Protein AF-A0A1X7U3V5-F1 (afdb_monomer_lite)

Organism: Amphimedon queenslandica (NCBI:txid400682)

pLDDT: mean 78.84, std 14.28, range [37.31, 95.88]

Structure (mmCIF, N/CA/C/O backbone):
data_AF-A0A1X7U3V5-F1
#
_entry.id   AF-A0A1X7U3V5-F1
#
loop_
_atom_site.group_PDB
_atom_site.id
_atom_site.type_symbol
_atom_site.label_atom_id
_atom_site.label_alt_id
_atom_site.label_comp_id
_atom_site.label_asym_id
_atom_site.label_entity_id
_atom_site.label_seq_id
_atom_site.pdbx_PDB_ins_code
_atom_site.Cartn_x
_atom_site.Cartn_y
_atom_site.Cartn_z
_atom_site.occupancy
_atom_site.B_iso_or_equiv
_atom_site.auth_seq_id
_atom_site.auth_comp_id
_atom_site.auth_asym_id
_atom_site.auth_atom_id
_atom_site.pdbx_PDB_model_num
ATOM 1 N N . MET A 1 1 ? 17.621 -5.628 -36.212 1.00 37.31 1 MET A N 1
ATOM 2 C CA . MET A 1 1 ? 18.823 -6.473 -36.032 1.00 37.31 1 MET A CA 1
ATOM 3 C C . MET A 1 1 ? 18.424 -7.940 -36.176 1.00 37.31 1 MET A C 1
ATOM 5 O O . MET A 1 1 ? 17.507 -8.374 -35.491 1.00 37.31 1 MET A O 1
ATOM 9 N N . ASN A 1 2 ? 18.996 -8.679 -37.130 1.00 41.44 2 ASN A N 1
ATOM 10 C CA . ASN A 1 2 ? 18.666 -10.092 -37.342 1.00 41.44 2 ASN A CA 1
ATOM 11 C C . ASN A 1 2 ? 19.459 -10.915 -36.311 1.00 41.44 2 ASN A C 1
ATOM 13 O O . ASN A 1 2 ? 20.654 -11.130 -36.496 1.00 41.44 2 ASN A O 1
ATOM 17 N N . LEU A 1 3 ? 18.829 -11.316 -35.197 1.00 49.47 3 LEU A N 1
ATOM 18 C CA . LEU A 1 3 ? 19.488 -12.021 -34.078 1.00 49.47 3 LEU A CA 1
ATOM 19 C C . LEU A 1 3 ? 20.057 -13.411 -34.450 1.00 49.47 3 LEU A C 1
ATOM 21 O O . LEU A 1 3 ? 20.602 -14.100 -33.600 1.00 49.47 3 LEU A O 1
ATOM 25 N N . ARG A 1 4 ? 19.951 -13.828 -35.716 1.00 53.28 4 ARG A N 1
ATOM 26 C CA . ARG A 1 4 ? 20.497 -15.081 -36.256 1.00 53.28 4 ARG A CA 1
ATOM 27 C C . ARG A 1 4 ? 21.399 -14.820 -37.472 1.00 53.28 4 ARG A C 1
ATOM 29 O O . ARG A 1 4 ? 21.200 -15.404 -38.529 1.00 53.28 4 ARG A O 1
ATOM 36 N N . SER A 1 5 ? 22.336 -13.877 -37.352 1.00 60.81 5 SER A N 1
ATOM 37 C CA . SER A 1 5 ? 23.438 -13.731 -38.324 1.00 60.81 5 SER A CA 1
ATOM 38 C C . SER A 1 5 ? 24.369 -14.953 -38.285 1.00 60.81 5 SER A C 1
ATOM 40 O O . SER A 1 5 ? 24.377 -15.668 -37.285 1.00 60.81 5 SER A O 1
ATOM 42 N N . GLU A 1 6 ? 25.204 -15.159 -39.311 1.00 60.47 6 GLU A N 1
ATOM 43 C CA . GLU A 1 6 ? 26.230 -16.226 -39.353 1.00 60.47 6 GLU A CA 1
ATOM 44 C C . GLU A 1 6 ? 27.117 -16.269 -38.097 1.00 60.47 6 GLU A C 1
ATOM 46 O O . GLU A 1 6 ? 27.577 -17.330 -37.675 1.00 60.47 6 GLU A O 1
ATOM 51 N N . LYS A 1 7 ? 27.320 -15.115 -37.446 1.00 70.75 7 LYS A N 1
ATOM 52 C CA . LYS A 1 7 ? 28.062 -15.016 -36.183 1.00 70.75 7 LYS A CA 1
ATOM 53 C C . LYS A 1 7 ? 27.379 -15.776 -35.042 1.00 70.75 7 LYS A C 1
ATOM 55 O O . LYS A 1 7 ? 28.071 -16.322 -34.192 1.00 70.75 7 LYS A O 1
ATOM 60 N N . TRP A 1 8 ? 26.047 -15.834 -35.022 1.00 72.75 8 TRP A N 1
ATOM 61 C CA . TRP A 1 8 ? 25.283 -16.550 -33.997 1.00 72.75 8 TRP A CA 1
ATOM 62 C C . TRP A 1 8 ? 25.344 -18.066 -34.186 1.00 72.75 8 TRP A C 1
ATOM 64 O O . TRP A 1 8 ? 25.432 -18.785 -33.197 1.00 72.75 8 TRP A O 1
ATOM 74 N N . SER A 1 9 ? 25.379 -18.550 -35.433 1.00 76.12 9 SER A N 1
ATOM 75 C CA . SER A 1 9 ? 25.564 -19.980 -35.722 1.00 76.12 9 SER A CA 1
ATOM 76 C C . SER A 1 9 ? 26.874 -20.497 -35.127 1.00 76.12 9 SER A C 1
ATOM 78 O O . SER A 1 9 ? 26.868 -21.488 -34.408 1.00 76.12 9 SER A O 1
ATOM 80 N N . LYS A 1 10 ? 27.968 -19.739 -35.286 1.00 81.56 10 LYS A N 1
ATOM 81 C CA . LYS A 1 10 ? 29.277 -20.078 -34.697 1.00 81.56 10 LYS A CA 1
ATOM 82 C C . LYS A 1 10 ? 29.272 -20.085 -33.165 1.00 81.56 10 LYS A C 1
ATOM 84 O O . LYS A 1 10 ? 29.993 -20.858 -32.544 1.00 81.56 10 LYS A O 1
ATOM 89 N N . VAL A 1 11 ? 28.501 -19.196 -32.537 1.00 82.44 11 VAL A N 1
ATOM 90 C CA . VAL A 1 11 ? 28.357 -19.158 -31.069 1.00 82.44 11 VAL A CA 1
ATOM 91 C C . VAL A 1 11 ? 27.522 -20.340 -30.583 1.00 82.44 11 VAL A C 1
ATOM 93 O O . VAL A 1 11 ? 27.872 -20.961 -29.583 1.00 82.44 11 VAL A O 1
ATOM 96 N N . TRP A 1 12 ? 26.458 -20.680 -31.311 1.00 81.31 12 TRP A N 1
ATOM 97 C CA . TRP A 1 12 ? 25.619 -21.832 -31.009 1.00 81.31 12 TRP A CA 1
ATOM 98 C C . TRP A 1 12 ? 26.390 -23.148 -31.134 1.00 81.31 12 TRP A C 1
ATOM 100 O O . TRP A 1 12 ? 26.342 -23.957 -30.217 1.00 81.31 12 TRP A O 1
ATOM 110 N N . GLU A 1 13 ? 27.178 -23.328 -32.194 1.00 84.12 13 GLU A N 1
ATOM 111 C CA . GLU A 1 13 ? 28.053 -24.498 -32.368 1.00 84.12 13 GLU A CA 1
ATOM 112 C C . GLU A 1 13 ? 29.038 -24.659 -31.203 1.00 84.12 13 GLU A C 1
ATOM 114 O O . GLU A 1 13 ? 29.192 -25.754 -30.666 1.00 84.12 13 GLU A O 1
ATOM 119 N N . LYS A 1 14 ? 29.651 -23.560 -30.740 1.00 86.00 14 LYS A N 1
ATOM 120 C CA . LYS A 1 14 ? 30.525 -23.583 -29.555 1.00 86.00 14 LYS A CA 1
ATOM 121 C C . LYS A 1 14 ? 29.779 -23.972 -28.280 1.00 86.00 14 LYS A C 1
ATOM 123 O O . LYS A 1 14 ? 30.335 -24.689 -27.455 1.00 86.00 14 LYS A O 1
ATOM 128 N N . ALA A 1 15 ? 28.550 -23.489 -28.105 1.00 84.56 15 ALA A N 1
ATOM 129 C CA . ALA A 1 15 ? 27.732 -23.808 -26.941 1.00 84.56 15 ALA A CA 1
ATOM 130 C C . ALA A 1 15 ? 27.291 -25.280 -26.938 1.00 84.56 15 ALA A C 1
ATOM 132 O O . ALA A 1 15 ? 27.358 -25.923 -25.895 1.00 84.56 15 ALA A O 1
ATOM 133 N N . VAL A 1 16 ? 26.916 -25.826 -28.101 1.00 86.19 16 VAL A N 1
ATOM 134 C CA . VAL A 1 16 ? 26.579 -27.250 -28.270 1.00 86.19 16 VAL A CA 1
ATOM 135 C C . VAL A 1 16 ? 27.792 -28.126 -27.958 1.00 86.19 16 VAL A C 1
ATOM 137 O O . VAL A 1 16 ? 27.693 -29.012 -27.119 1.00 86.19 16 VAL A O 1
ATOM 140 N N . ALA A 1 17 ? 28.960 -27.805 -28.522 1.00 86.38 17 ALA A N 1
ATOM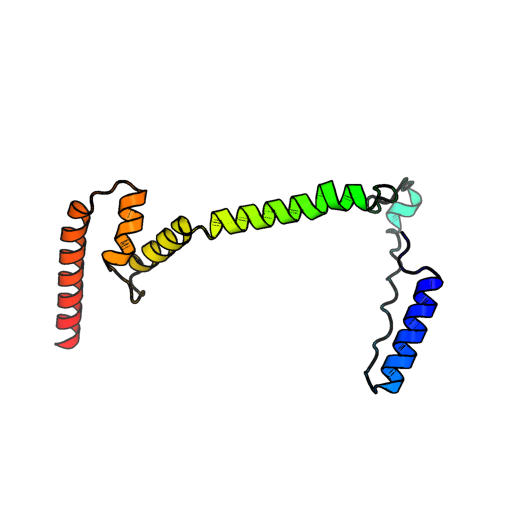 141 C CA . ALA A 1 17 ? 30.192 -28.552 -28.265 1.00 86.38 17 ALA A CA 1
ATOM 142 C C . ALA A 1 17 ? 30.634 -28.518 -26.788 1.00 86.38 17 ALA A C 1
ATOM 144 O O . ALA A 1 17 ? 31.340 -29.412 -26.327 1.00 86.38 17 ALA A O 1
ATOM 145 N N . LEU A 1 18 ? 30.266 -27.475 -26.036 1.00 86.25 18 LEU A N 1
ATOM 146 C CA . LEU A 1 18 ? 30.541 -27.382 -24.600 1.00 86.25 18 LEU A CA 1
ATOM 147 C C . LEU A 1 18 ? 29.517 -28.184 -23.790 1.00 86.25 18 LEU A C 1
ATOM 149 O O . LEU A 1 18 ? 29.896 -28.904 -22.875 1.00 86.25 18 LEU A O 1
ATOM 153 N N . ALA A 1 19 ? 28.240 -28.112 -24.159 1.00 84.56 19 ALA A N 1
ATOM 154 C CA . ALA A 1 19 ? 27.182 -28.879 -23.516 1.00 84.56 19 ALA A CA 1
ATOM 155 C C . ALA A 1 19 ? 27.372 -30.396 -23.686 1.00 84.56 19 ALA A C 1
ATOM 157 O O . ALA A 1 19 ? 27.209 -31.126 -22.714 1.00 84.56 19 ALA A O 1
ATOM 158 N N . GLU A 1 20 ? 27.813 -30.853 -24.864 1.00 84.75 20 GLU A N 1
ATOM 159 C CA . GLU A 1 20 ? 28.186 -32.255 -25.112 1.00 84.75 20 GLU A CA 1
ATOM 160 C C . GLU A 1 20 ? 29.346 -32.709 -24.214 1.0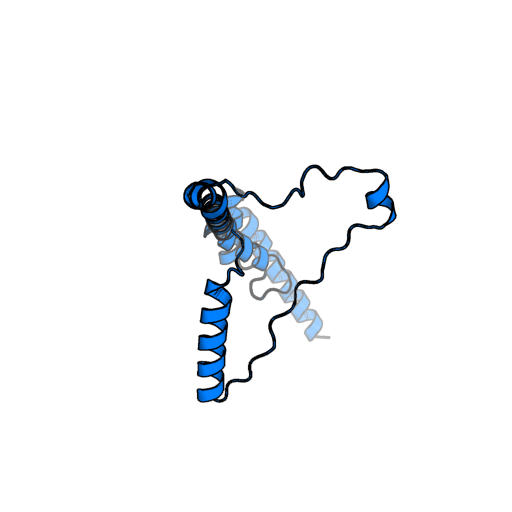0 84.75 20 GLU A C 1
ATOM 162 O O . GLU A 1 20 ? 29.314 -33.806 -23.667 1.00 84.75 20 GLU A O 1
ATOM 167 N N . LYS A 1 21 ? 30.350 -31.850 -23.987 1.00 86.31 21 LYS A N 1
ATOM 168 C CA . LYS A 1 21 ? 31.460 -32.148 -23.060 1.00 86.31 21 LYS A CA 1
ATOM 169 C C . LYS A 1 21 ? 31.027 -32.228 -21.598 1.00 86.31 21 LYS A C 1
ATOM 171 O O . LYS A 1 21 ? 31.731 -32.834 -20.797 1.00 86.31 21 LYS A O 1
ATOM 176 N N . CYS A 1 22 ? 29.923 -31.579 -21.247 1.00 83.00 22 CYS A N 1
ATOM 177 C CA . CYS A 1 22 ? 29.394 -31.520 -19.888 1.00 83.00 22 CYS A CA 1
ATOM 178 C C . CYS A 1 22 ? 28.182 -32.441 -19.676 1.00 83.00 22 CYS A C 1
ATOM 180 O O . CYS A 1 22 ? 27.542 -32.336 -18.635 1.00 83.00 22 CYS A O 1
ATOM 182 N N . ASP A 1 23 ? 27.868 -33.304 -20.649 1.00 83.19 23 ASP A N 1
ATOM 183 C CA . ASP A 1 23 ? 26.739 -34.244 -20.630 1.00 83.19 23 ASP A CA 1
ATOM 184 C C . ASP A 1 23 ? 25.374 -33.568 -20.365 1.00 83.19 23 ASP A C 1
ATOM 186 O O . ASP A 1 23 ? 24.471 -34.108 -19.724 1.00 83.19 23 ASP A O 1
ATOM 190 N N . VAL A 1 24 ? 25.220 -32.328 -20.849 1.00 79.94 24 VAL A N 1
ATOM 191 C CA . VAL A 1 24 ? 23.987 -31.544 -20.713 1.00 79.94 24 VAL A CA 1
ATOM 192 C C . VAL A 1 24 ? 23.112 -31.759 -21.953 1.00 79.94 24 VAL A C 1
ATOM 194 O O . VAL A 1 24 ? 23.552 -31.457 -23.065 1.00 79.94 24 VAL A O 1
ATOM 197 N N . PRO A 1 25 ? 21.851 -32.207 -21.808 1.00 74.50 25 PRO A N 1
ATOM 198 C CA . PRO A 1 25 ? 20.970 -32.435 -22.947 1.00 74.50 25 PRO A CA 1
ATOM 199 C C . PRO A 1 25 ? 20.589 -31.112 -23.629 1.00 74.50 25 PRO A C 1
ATOM 201 O O . PRO A 1 25 ? 19.952 -30.242 -23.032 1.00 74.50 25 PRO A O 1
ATOM 204 N N . VAL A 1 26 ? 20.943 -30.967 -24.910 1.00 75.31 26 VAL A N 1
ATOM 205 C CA . VAL A 1 26 ? 20.618 -29.780 -25.717 1.00 75.31 26 VAL A CA 1
ATOM 206 C C . VAL A 1 26 ? 19.427 -30.061 -26.631 1.00 75.31 26 VAL A C 1
ATOM 208 O O . VAL A 1 26 ? 19.482 -30.915 -27.512 1.00 75.31 26 VAL A O 1
ATOM 211 N N . ALA A 1 27 ? 18.341 -29.303 -26.463 1.00 74.06 27 ALA A N 1
ATOM 212 C CA . ALA A 1 27 ? 17.205 -29.349 -27.381 1.00 74.06 27 ALA A CA 1
ATOM 213 C C . ALA A 1 27 ? 17.516 -28.607 -28.701 1.00 74.06 27 ALA A C 1
ATOM 215 O O . ALA A 1 27 ? 18.164 -27.553 -28.676 1.00 74.06 27 ALA A O 1
ATOM 216 N N . PRO A 1 28 ? 17.016 -29.085 -29.859 1.00 69.12 28 PRO A N 1
ATOM 217 C CA . PRO A 1 28 ? 17.240 -28.414 -31.132 1.00 69.12 28 PRO A CA 1
ATOM 218 C C . PRO A 1 28 ? 16.595 -27.025 -31.145 1.00 69.12 28 PRO A C 1
ATOM 220 O O . PRO A 1 28 ? 15.503 -26.804 -30.606 1.00 69.12 28 PRO A O 1
ATOM 223 N N . LEU A 1 29 ? 17.260 -26.073 -31.809 1.00 66.25 29 LEU A N 1
ATOM 224 C CA . LEU A 1 29 ? 16.726 -24.726 -31.991 1.00 66.25 29 LEU A CA 1
ATOM 225 C C . LEU A 1 29 ? 15.347 -24.804 -32.653 1.00 66.25 29 LEU A C 1
ATOM 227 O O . LEU A 1 29 ? 15.214 -25.313 -33.766 1.00 66.25 29 LEU A O 1
ATOM 231 N N . ARG A 1 30 ? 14.320 -24.229 -32.011 1.00 63.53 30 ARG A N 1
ATOM 232 C CA . ARG A 1 30 ? 13.004 -24.068 -32.642 1.00 63.53 30 ARG A CA 1
ATOM 233 C C . ARG A 1 30 ? 13.171 -23.270 -33.938 1.00 63.53 30 ARG A C 1
ATOM 235 O O . ARG A 1 30 ? 13.461 -22.061 -33.929 1.00 63.53 30 ARG A O 1
ATOM 242 N N . ILE A 1 31 ? 12.990 -23.965 -35.060 1.00 63.75 31 ILE A N 1
ATOM 243 C CA . ILE A 1 31 ? 12.893 -23.363 -36.385 1.00 63.75 31 ILE A CA 1
ATOM 244 C C . ILE A 1 31 ? 11.652 -22.477 -36.356 1.00 63.75 31 ILE A C 1
ATOM 246 O O . ILE A 1 31 ? 10.569 -22.889 -35.935 1.00 63.75 31 ILE A O 1
ATOM 250 N N . ARG A 1 32 ? 11.828 -21.208 -36.728 1.00 55.34 32 ARG A N 1
ATOM 251 C CA . ARG A 1 32 ? 10.722 -20.256 -36.754 1.00 55.34 32 ARG A CA 1
ATOM 252 C C . ARG A 1 32 ? 9.713 -20.787 -37.769 1.00 55.34 32 ARG A C 1
ATOM 254 O O . ARG A 1 32 ? 10.096 -21.064 -38.901 1.00 55.34 32 ARG A O 1
ATOM 261 N N . ARG A 1 33 ? 8.443 -20.934 -37.382 1.00 55.78 33 ARG A N 1
ATOM 262 C CA . ARG A 1 33 ? 7.383 -21.218 -38.357 1.00 55.78 33 ARG A CA 1
ATOM 263 C C . ARG A 1 33 ? 7.450 -20.130 -39.427 1.00 55.78 33 ARG A C 1
ATOM 265 O O . ARG A 1 33 ? 7.441 -18.945 -39.088 1.00 55.78 33 ARG A O 1
ATOM 272 N N . ASN A 1 34 ? 7.560 -20.523 -40.694 1.00 57.28 34 ASN A N 1
ATOM 273 C CA . ASN A 1 34 ? 7.419 -19.576 -41.791 1.00 57.28 34 ASN A CA 1
ATOM 274 C C . ASN A 1 34 ? 5.999 -19.016 -41.713 1.00 57.28 34 ASN A C 1
ATOM 276 O O . ASN A 1 34 ? 5.037 -19.734 -41.986 1.00 57.28 34 ASN A O 1
ATOM 280 N N . CYS A 1 35 ? 5.867 -17.758 -41.291 1.00 55.75 35 CYS A N 1
ATOM 281 C CA . CYS A 1 35 ? 4.604 -17.044 -41.392 1.00 55.75 35 CYS A CA 1
ATOM 282 C C . CYS A 1 35 ? 4.285 -16.916 -42.880 1.00 55.75 35 CYS A C 1
ATOM 284 O O . CYS A 1 35 ? 4.875 -16.093 -43.576 1.00 55.75 35 CYS A O 1
ATOM 286 N N . LYS A 1 36 ? 3.388 -17.767 -43.376 1.00 63.59 36 LYS A N 1
ATOM 287 C CA . LYS A 1 36 ? 2.785 -17.578 -44.692 1.00 63.59 36 LYS A CA 1
ATOM 288 C C . LYS A 1 36 ? 1.694 -16.526 -44.544 1.00 63.59 36 LYS A C 1
ATOM 290 O O . LYS A 1 36 ? 0.932 -16.574 -43.578 1.00 63.59 36 LYS A O 1
ATOM 295 N N . LEU A 1 37 ? 1.627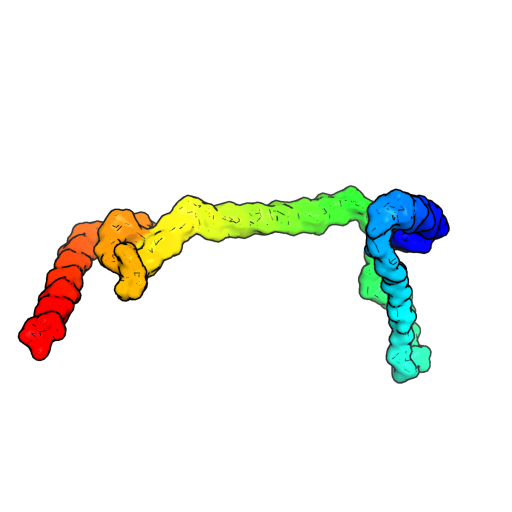 -15.585 -45.484 1.00 61.62 37 LEU A N 1
ATOM 296 C CA . LEU A 1 37 ? 0.462 -14.715 -45.568 1.00 61.62 37 LEU A CA 1
ATOM 297 C C . LEU A 1 37 ? -0.777 -15.579 -45.870 1.00 61.62 37 LEU A C 1
ATOM 299 O O . LEU A 1 37 ? -0.667 -16.555 -46.621 1.00 61.62 37 LEU A O 1
ATOM 303 N N . PRO A 1 38 ? -1.946 -15.257 -45.293 1.00 66.62 38 PRO A N 1
ATOM 304 C CA . PRO A 1 38 ? -3.204 -15.879 -45.686 1.00 66.62 38 PRO A CA 1
ATOM 305 C C . PRO A 1 38 ? -3.415 -15.740 -47.201 1.00 66.62 38 PRO A C 1
ATOM 307 O O . PRO A 1 38 ? -3.269 -14.644 -47.739 1.00 66.62 38 PRO A O 1
ATOM 310 N N . ARG A 1 39 ? -3.772 -16.838 -47.887 1.00 67.12 39 ARG A N 1
ATOM 311 C CA . ARG A 1 39 ? -3.845 -16.909 -49.365 1.00 67.12 39 ARG A CA 1
ATOM 312 C C . ARG A 1 39 ? -4.772 -15.860 -49.995 1.00 67.12 39 ARG A C 1
ATOM 314 O O . ARG A 1 39 ? -4.522 -15.403 -51.099 1.00 67.12 39 ARG A O 1
ATOM 321 N N . HIS A 1 40 ? -5.809 -15.442 -49.276 1.00 66.38 40 HIS A N 1
ATOM 322 C CA . HIS A 1 40 ? -6.758 -14.431 -49.745 1.00 66.38 40 HIS A CA 1
ATOM 323 C C . HIS A 1 40 ? -6.194 -12.991 -49.695 1.00 66.38 40 HIS A C 1
ATOM 325 O O . HIS A 1 40 ? -6.721 -12.087 -50.334 1.00 66.38 40 HIS A O 1
ATOM 331 N N . LEU A 1 41 ? -5.124 -12.741 -48.933 1.00 61.84 41 LEU A N 1
ATOM 332 C CA . LEU A 1 41 ? -4.510 -11.409 -48.819 1.00 61.84 41 LEU A CA 1
ATOM 333 C C . LEU A 1 41 ? -3.329 -11.213 -49.776 1.00 61.84 41 LEU A C 1
ATOM 335 O O . LEU A 1 41 ? -2.957 -10.070 -50.041 1.00 61.84 41 LEU A O 1
ATOM 339 N N . SER A 1 42 ? -2.761 -12.302 -50.308 1.00 61.47 42 SER A N 1
ATOM 340 C CA . SER A 1 42 ? -1.626 -12.264 -51.241 1.00 61.47 42 SER A CA 1
ATOM 341 C C . SER A 1 42 ? -1.966 -11.715 -52.626 1.00 61.47 42 SER A C 1
ATOM 343 O O . SER A 1 42 ? -1.066 -11.222 -53.295 1.00 61.47 42 SER A O 1
ATOM 345 N N . GLU A 1 43 ? -3.227 -11.780 -53.054 1.00 63.22 43 GLU A N 1
ATOM 346 C CA . GLU A 1 43 ? -3.631 -11.356 -54.405 1.00 63.22 43 GLU A CA 1
ATOM 347 C C . GLU A 1 43 ? -4.137 -9.907 -54.459 1.00 63.22 43 GLU A C 1
ATOM 349 O O . GLU A 1 43 ? -4.037 -9.260 -55.494 1.00 63.22 43 GLU A O 1
ATOM 354 N N . ILE A 1 44 ? -4.646 -9.374 -53.341 1.00 61.28 44 ILE A N 1
ATOM 355 C CA . ILE A 1 44 ? -5.395 -8.102 -53.319 1.00 61.28 44 ILE A CA 1
ATOM 356 C C . ILE A 1 44 ? -4.637 -6.985 -52.590 1.00 61.28 44 ILE A C 1
ATOM 358 O O . ILE A 1 44 ? -4.905 -5.804 -52.811 1.00 61.28 44 ILE A O 1
ATOM 362 N N . SER A 1 45 ? -3.672 -7.316 -51.726 1.00 58.84 45 SER A N 1
ATOM 363 C CA . SER A 1 45 ? -3.001 -6.311 -50.898 1.00 58.84 45 SER A CA 1
ATOM 364 C C . SER A 1 45 ? -1.486 -6.306 -51.080 1.00 58.84 45 SER A C 1
ATOM 366 O O . SER A 1 45 ? -0.796 -7.292 -50.829 1.00 58.84 45 SER A O 1
ATOM 368 N N . VAL A 1 46 ? -0.948 -5.145 -51.460 1.00 63.03 46 VAL A N 1
ATOM 369 C CA . VAL A 1 46 ? 0.488 -4.874 -51.355 1.00 63.03 46 VAL A CA 1
ATOM 370 C C . VAL A 1 46 ? 0.772 -4.529 -49.898 1.00 63.03 46 VAL A C 1
ATOM 372 O O . VAL A 1 46 ? 0.546 -3.401 -49.455 1.00 63.03 46 VAL A O 1
ATOM 375 N N . VAL A 1 47 ? 1.255 -5.504 -49.128 1.00 58.09 47 VAL A N 1
ATOM 376 C CA . VAL A 1 47 ? 1.746 -5.262 -47.766 1.00 58.09 47 VAL A CA 1
ATOM 377 C C . VAL A 1 47 ? 3.007 -4.397 -47.857 1.00 58.09 47 VAL A C 1
ATOM 379 O O . VAL A 1 47 ? 4.100 -4.899 -48.103 1.00 58.09 47 VAL A O 1
ATOM 382 N N . LYS A 1 48 ? 2.852 -3.078 -47.684 1.00 61.69 48 LYS A N 1
ATOM 383 C CA . LYS A 1 48 ? 3.951 -2.100 -47.803 1.00 61.69 48 LYS A CA 1
ATOM 384 C C . LYS A 1 48 ? 5.000 -2.228 -46.690 1.00 61.69 48 LYS A C 1
ATOM 386 O O . LYS A 1 48 ? 6.161 -1.903 -46.912 1.00 61.69 48 LYS A O 1
ATOM 391 N N . SER A 1 49 ? 4.622 -2.719 -45.510 1.00 53.34 49 SER A N 1
ATOM 392 C CA . SER A 1 49 ? 5.547 -3.093 -44.435 1.00 53.34 49 SER A CA 1
ATOM 393 C C . SER A 1 49 ? 4.833 -3.948 -43.383 1.00 53.34 49 SER A C 1
ATOM 395 O O . SER A 1 49 ? 3.629 -3.812 -43.170 1.00 53.34 49 SER A O 1
ATOM 397 N N . SER A 1 50 ? 5.562 -4.838 -42.698 1.00 56.09 50 SER A N 1
ATOM 398 C CA . SER A 1 50 ? 5.048 -5.424 -41.457 1.00 56.09 50 SER A CA 1
ATOM 399 C C . SER A 1 50 ? 5.250 -4.411 -40.331 1.00 56.09 50 SER A C 1
ATOM 401 O O . SER A 1 50 ? 6.395 -4.125 -39.965 1.00 56.09 50 SER A O 1
ATOM 403 N N . VAL A 1 51 ? 4.171 -3.900 -39.746 1.00 56.97 51 VAL A N 1
ATOM 404 C CA . VAL A 1 51 ? 4.243 -3.216 -38.448 1.00 56.97 51 VAL A CA 1
ATOM 405 C C . VAL A 1 51 ? 4.787 -4.214 -37.423 1.00 56.97 51 VAL A C 1
ATOM 407 O O . VAL A 1 51 ? 4.188 -5.259 -37.190 1.00 56.97 51 VAL A O 1
ATOM 410 N N . GLY A 1 52 ? 5.980 -3.948 -36.882 1.00 51.53 52 GLY A N 1
ATOM 411 C CA . GLY A 1 52 ? 6.586 -4.821 -35.867 1.00 51.53 52 GLY A CA 1
ATOM 412 C C . GLY A 1 52 ? 8.112 -4.910 -35.836 1.00 51.53 52 GLY A C 1
ATOM 413 O O . GLY A 1 52 ? 8.653 -5.642 -35.011 1.00 51.53 52 GLY A O 1
ATOM 414 N N . LYS A 1 53 ? 8.847 -4.192 -36.690 1.00 49.31 53 LYS A N 1
ATOM 415 C CA . LYS A 1 53 ? 10.299 -4.031 -36.516 1.00 49.31 53 LYS A CA 1
ATOM 416 C C . LYS A 1 53 ? 10.666 -2.561 -36.635 1.00 49.31 53 LYS A C 1
ATOM 418 O O . LYS A 1 53 ? 10.881 -2.080 -37.741 1.00 49.31 53 LYS A O 1
ATOM 423 N N . SER A 1 54 ? 10.787 -1.870 -35.499 1.00 52.72 54 SER A N 1
ATOM 424 C CA . SER A 1 54 ? 11.598 -0.652 -35.458 1.00 52.72 54 SER A CA 1
ATOM 425 C C . SER A 1 54 ? 13.032 -1.070 -35.773 1.00 52.72 54 SER A C 1
ATOM 427 O O . SER A 1 54 ? 13.731 -1.655 -34.945 1.00 52.72 54 SER A O 1
ATOM 429 N N . THR A 1 55 ? 13.448 -0.895 -37.022 1.00 55.91 55 THR A N 1
ATOM 430 C CA . THR A 1 55 ? 14.828 -1.156 -37.436 1.00 55.91 55 THR A CA 1
ATOM 431 C C . THR A 1 55 ? 15.754 0.006 -37.096 1.00 55.91 55 THR A C 1
ATOM 433 O O . THR A 1 55 ? 16.963 -0.185 -37.182 1.00 55.91 55 THR A O 1
ATOM 436 N N . ASN A 1 56 ? 15.212 1.156 -36.672 1.00 57.66 56 ASN A N 1
ATOM 437 C CA . ASN A 1 56 ? 15.949 2.419 -36.646 1.00 57.66 56 ASN A CA 1
ATOM 438 C C . ASN A 1 56 ? 15.940 3.177 -35.314 1.00 57.66 56 ASN A C 1
ATOM 440 O O . ASN A 1 56 ? 16.639 4.178 -35.240 1.00 57.66 56 ASN A O 1
ATOM 444 N N . THR A 1 57 ? 15.237 2.745 -34.259 1.00 58.84 57 THR A N 1
ATOM 445 C CA . THR A 1 57 ? 15.462 3.372 -32.943 1.00 58.84 57 THR A CA 1
ATOM 446 C C . THR A 1 57 ? 16.806 2.895 -32.398 1.00 58.84 57 THR A C 1
ATOM 448 O O . THR A 1 57 ? 16.937 1.694 -32.113 1.00 58.84 57 THR A O 1
ATOM 451 N N . PRO A 1 58 ? 17.818 3.772 -32.262 1.00 75.31 58 PRO A N 1
ATOM 452 C CA . PRO A 1 58 ? 19.078 3.397 -31.650 1.00 75.31 58 PRO A CA 1
ATOM 453 C C . PRO A 1 58 ? 18.797 2.822 -30.262 1.00 75.31 58 PRO A C 1
ATOM 455 O O . PRO A 1 58 ? 17.938 3.300 -29.524 1.00 75.31 58 PRO A O 1
ATOM 458 N N . ILE A 1 59 ? 19.537 1.777 -29.894 1.00 76.88 59 ILE A N 1
ATOM 459 C CA . ILE A 1 59 ? 19.379 1.058 -28.618 1.00 76.88 59 ILE A CA 1
ATOM 460 C C . ILE A 1 59 ? 19.343 2.006 -27.409 1.00 76.88 59 ILE A C 1
ATOM 462 O O . ILE A 1 59 ? 18.679 1.703 -26.421 1.00 76.88 59 ILE A O 1
ATOM 466 N N . LYS A 1 60 ? 20.020 3.157 -27.497 1.00 77.62 60 LYS A N 1
ATOM 467 C CA . LYS A 1 60 ? 19.977 4.211 -26.479 1.00 77.62 60 LYS A CA 1
ATOM 468 C C . LYS A 1 60 ? 18.580 4.824 -26.332 1.00 77.62 60 LYS A C 1
ATOM 470 O O . LYS A 1 60 ? 18.069 4.837 -25.224 1.00 77.62 60 LYS A O 1
ATOM 475 N N . GLU A 1 61 ? 17.936 5.239 -27.420 1.00 81.19 61 GLU A N 1
ATOM 476 C CA . GLU A 1 61 ? 16.577 5.804 -27.386 1.00 81.19 61 GLU A CA 1
ATOM 477 C C . GLU A 1 61 ? 15.542 4.785 -26.911 1.00 81.19 61 GLU A C 1
ATOM 479 O O . GLU A 1 61 ? 14.676 5.120 -26.111 1.00 81.19 61 GLU A O 1
ATOM 484 N N . TYR A 1 62 ? 15.659 3.521 -27.334 1.00 82.81 62 TYR A N 1
ATOM 485 C CA . TYR A 1 62 ? 14.789 2.455 -26.824 1.00 82.81 62 TYR A CA 1
ATOM 486 C C . TYR A 1 62 ? 14.947 2.269 -25.306 1.00 82.81 62 TYR A C 1
ATOM 488 O O . TYR A 1 62 ? 13.958 2.119 -24.586 1.00 82.81 62 TYR A O 1
ATOM 496 N N . ARG A 1 63 ? 16.190 2.291 -24.803 1.00 84.25 63 ARG A N 1
ATOM 497 C CA . ARG A 1 63 ? 16.453 2.177 -23.364 1.00 84.25 63 ARG A CA 1
ATOM 498 C C . ARG A 1 63 ? 15.848 3.345 -22.595 1.00 84.25 63 ARG A C 1
ATOM 500 O O . ARG A 1 63 ? 15.160 3.108 -21.613 1.00 84.25 63 ARG A O 1
ATOM 507 N N . THR A 1 64 ? 16.062 4.573 -23.056 1.00 87.38 64 THR A N 1
ATOM 508 C CA . THR A 1 64 ? 15.573 5.768 -22.357 1.00 87.38 64 THR A CA 1
ATOM 509 C C . THR A 1 64 ? 14.058 5.892 -22.413 1.00 87.38 64 THR A C 1
ATOM 511 O O . THR A 1 64 ? 13.433 6.082 -21.380 1.00 87.38 64 THR A O 1
ATOM 514 N N . ASN A 1 65 ? 13.458 5.729 -23.592 1.00 83.88 65 ASN A N 1
ATOM 515 C CA . ASN A 1 65 ? 12.056 6.093 -23.797 1.00 83.88 65 ASN A CA 1
ATOM 516 C C . ASN A 1 65 ? 11.076 4.978 -23.442 1.00 83.88 65 ASN A C 1
ATOM 518 O O . ASN A 1 65 ? 9.906 5.261 -23.200 1.00 83.88 65 ASN A O 1
ATOM 522 N N . ILE A 1 66 ? 11.523 3.720 -23.458 1.00 86.12 66 ILE A N 1
ATOM 523 C CA . ILE A 1 66 ? 10.648 2.564 -23.234 1.00 86.12 66 ILE A CA 1
ATOM 524 C C . ILE A 1 66 ? 11.115 1.774 -22.021 1.00 86.12 66 ILE A C 1
ATOM 526 O O . ILE A 1 66 ? 10.329 1.520 -21.117 1.00 86.12 66 ILE A O 1
ATOM 530 N N . TYR A 1 67 ? 12.381 1.357 -21.987 1.00 90.00 67 TYR A N 1
ATOM 531 C CA . TYR A 1 67 ? 12.834 0.460 -20.924 1.00 90.00 67 TYR A CA 1
ATOM 532 C C . TYR A 1 67 ? 12.853 1.150 -19.554 1.00 90.00 67 TYR A C 1
ATOM 534 O O . TYR A 1 67 ? 12.221 0.658 -18.624 1.00 90.00 67 TYR A O 1
ATOM 542 N N . TYR A 1 68 ? 13.535 2.292 -19.430 1.00 94.06 68 TYR A N 1
ATOM 543 C CA . TYR A 1 68 ? 13.635 3.007 -18.158 1.00 94.06 68 TYR A CA 1
ATOM 544 C C . TYR A 1 68 ? 12.305 3.624 -17.739 1.00 94.06 68 TYR A C 1
ATOM 546 O O . TYR A 1 68 ? 11.918 3.444 -16.597 1.00 94.06 68 TYR A O 1
ATOM 554 N N . THR A 1 69 ? 11.536 4.206 -18.661 1.00 94.00 69 THR A N 1
ATOM 555 C CA . THR A 1 69 ? 10.179 4.694 -18.354 1.00 94.00 69 THR A CA 1
ATOM 556 C C . THR A 1 69 ? 9.263 3.591 -17.823 1.00 94.00 69 THR A C 1
ATOM 558 O O . THR A 1 69 ? 8.493 3.828 -16.896 1.00 94.00 69 THR A O 1
ATOM 561 N N . THR A 1 70 ? 9.359 2.371 -18.362 1.00 94.44 70 THR A N 1
ATOM 562 C CA . THR A 1 70 ? 8.593 1.225 -17.850 1.00 94.44 70 THR A CA 1
ATOM 563 C C . THR A 1 70 ? 9.061 0.821 -16.455 1.00 94.44 70 THR A C 1
ATOM 565 O O . THR A 1 70 ? 8.229 0.557 -15.592 1.00 94.44 70 THR A O 1
ATOM 568 N N . LEU A 1 71 ? 10.376 0.782 -16.216 1.00 95.38 71 LEU A N 1
ATOM 569 C CA . LEU A 1 71 ? 10.916 0.483 -14.889 1.00 95.38 71 LEU A CA 1
ATOM 570 C C . LEU A 1 71 ? 10.513 1.543 -13.864 1.00 95.38 71 LEU A C 1
ATOM 572 O O . LEU A 1 71 ? 10.069 1.183 -12.780 1.00 95.38 71 LEU A O 1
ATOM 576 N N . ASP A 1 72 ? 10.599 2.821 -14.216 1.00 95.88 72 ASP A N 1
ATOM 577 C CA . ASP A 1 72 ? 10.207 3.928 -13.346 1.00 95.88 72 ASP A CA 1
ATOM 578 C C . ASP A 1 72 ? 8.715 3.854 -13.016 1.00 95.88 72 ASP A C 1
ATOM 580 O O . ASP A 1 72 ? 8.338 3.994 -11.855 1.00 95.88 72 ASP A O 1
ATOM 584 N N . ALA A 1 73 ? 7.865 3.545 -14.002 1.00 95.25 73 ALA A N 1
ATOM 585 C CA . ALA A 1 73 ? 6.439 3.327 -13.774 1.00 95.25 73 ALA A CA 1
ATOM 586 C C . ALA A 1 73 ? 6.175 2.135 -12.838 1.00 95.25 73 ALA A C 1
ATOM 588 O O . ALA A 1 73 ? 5.350 2.235 -11.933 1.00 95.25 73 ALA A O 1
ATOM 589 N N . MET A 1 74 ? 6.893 1.019 -13.012 1.00 95.38 74 MET A N 1
ATOM 590 C CA . MET A 1 74 ? 6.783 -0.142 -12.121 1.00 95.38 74 MET A CA 1
ATOM 591 C C . MET A 1 74 ? 7.221 0.193 -10.695 1.00 95.38 74 MET A C 1
ATOM 593 O O . MET A 1 74 ? 6.522 -0.152 -9.746 1.00 95.38 74 MET A O 1
ATOM 597 N N . VAL A 1 75 ? 8.352 0.882 -10.534 1.00 95.25 75 VAL A N 1
ATOM 598 C CA . VAL A 1 75 ? 8.867 1.293 -9.221 1.00 95.25 75 VAL A CA 1
ATOM 599 C C . VAL A 1 75 ? 7.913 2.281 -8.556 1.00 95.25 75 VAL A C 1
ATOM 601 O O . VAL A 1 75 ? 7.634 2.149 -7.365 1.00 95.25 75 VAL A O 1
ATOM 604 N N . TYR A 1 76 ? 7.369 3.231 -9.315 1.00 95.31 76 TYR A N 1
ATOM 605 C CA . TYR A 1 76 ? 6.368 4.169 -8.823 1.00 95.31 76 TYR A CA 1
ATOM 606 C C . TYR A 1 76 ? 5.118 3.438 -8.322 1.00 95.31 76 TYR A C 1
ATOM 608 O O . TYR A 1 76 ? 4.726 3.633 -7.176 1.00 95.31 76 TYR A O 1
ATOM 616 N N . GLU A 1 77 ? 4.547 2.536 -9.125 1.00 94.56 77 GLU A N 1
ATOM 617 C CA . GLU A 1 77 ? 3.380 1.733 -8.734 1.00 94.56 77 GLU A CA 1
ATOM 618 C C . GLU A 1 77 ? 3.654 0.831 -7.525 1.00 94.56 77 GLU A C 1
ATOM 620 O O . GLU A 1 77 ? 2.791 0.649 -6.667 1.00 94.56 77 GLU A O 1
ATOM 625 N N . MET A 1 78 ? 4.855 0.258 -7.427 1.00 93.31 78 MET A N 1
ATOM 626 C CA . MET A 1 78 ? 5.243 -0.522 -6.254 1.00 93.31 78 MET A CA 1
ATOM 627 C C . MET A 1 78 ? 5.306 0.357 -5.005 1.00 93.31 78 MET A C 1
ATOM 629 O O . MET A 1 78 ? 4.736 -0.005 -3.978 1.00 93.31 78 MET A O 1
ATOM 633 N N . ASN A 1 79 ? 5.946 1.521 -5.094 1.00 93.44 79 ASN A N 1
ATOM 634 C CA . ASN A 1 79 ? 6.059 2.443 -3.968 1.00 93.44 79 ASN A CA 1
ATOM 635 C C . ASN A 1 79 ? 4.700 2.996 -3.536 1.00 93.44 79 ASN A C 1
ATOM 637 O O . ASN A 1 79 ? 4.461 3.149 -2.341 1.00 93.44 79 ASN A O 1
ATOM 641 N N . THR A 1 80 ? 3.790 3.268 -4.473 1.00 90.62 80 THR A N 1
ATOM 642 C CA . THR A 1 80 ? 2.442 3.723 -4.126 1.00 90.62 80 THR A CA 1
ATOM 643 C C . THR A 1 80 ? 1.647 2.597 -3.471 1.00 90.62 80 THR A C 1
ATOM 645 O O . THR A 1 80 ? 1.172 2.766 -2.347 1.00 90.62 80 THR A O 1
ATOM 648 N N . ARG A 1 81 ? 1.546 1.417 -4.097 1.00 90.12 81 ARG A N 1
ATOM 649 C CA . ARG A 1 81 ? 0.731 0.291 -3.595 1.00 90.12 81 ARG A CA 1
ATOM 650 C C . ARG A 1 81 ? 1.250 -0.310 -2.294 1.00 90.12 81 ARG A C 1
ATOM 652 O O . ARG A 1 81 ? 0.447 -0.642 -1.429 1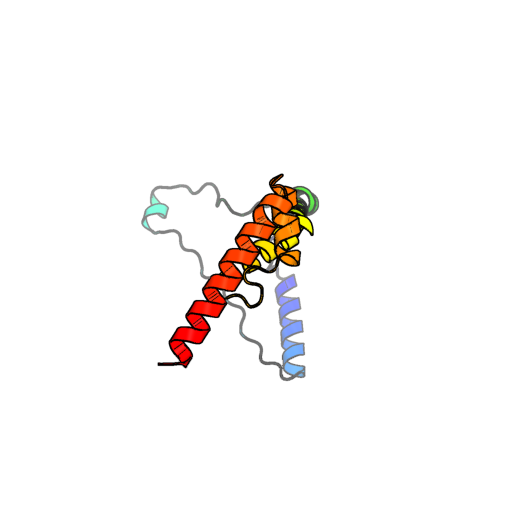.00 90.12 81 ARG A O 1
ATOM 659 N N . PHE A 1 82 ? 2.565 -0.428 -2.151 1.00 91.56 82 PHE A N 1
ATOM 660 C CA . PHE A 1 82 ? 3.219 -1.012 -0.977 1.00 91.56 82 PHE A CA 1
ATOM 661 C C . PHE A 1 82 ? 3.805 0.046 -0.039 1.00 91.56 82 PHE A C 1
ATOM 663 O O . PHE A 1 82 ? 4.695 -0.257 0.754 1.00 91.56 82 PHE A O 1
ATOM 670 N N . SER A 1 83 ? 3.304 1.282 -0.106 1.00 91.50 83 SER A N 1
ATOM 671 C CA . SER A 1 83 ? 3.626 2.297 0.894 1.00 91.50 83 SER A CA 1
ATOM 672 C C . SER A 1 83 ? 3.239 1.814 2.294 1.00 91.50 83 SER A C 1
ATOM 674 O O . SER A 1 83 ? 2.267 1.074 2.469 1.00 91.50 83 SER A O 1
ATOM 676 N N . GLU A 1 84 ? 3.980 2.258 3.309 1.00 90.12 84 GLU A N 1
ATOM 677 C CA . GLU A 1 84 ? 3.709 1.902 4.709 1.00 90.12 84 GLU A CA 1
ATOM 678 C C . GLU A 1 84 ? 2.266 2.229 5.110 1.00 90.12 84 GLU A C 1
ATOM 680 O O . GLU A 1 84 ? 1.612 1.438 5.792 1.00 90.12 84 GLU A O 1
ATOM 685 N N . LEU A 1 85 ? 1.739 3.350 4.608 1.00 89.75 85 LEU A N 1
ATOM 686 C CA . LEU A 1 85 ? 0.354 3.754 4.810 1.00 89.75 85 LEU A CA 1
ATOM 687 C C . LEU A 1 85 ? -0.615 2.733 4.206 1.00 89.75 85 LEU A C 1
ATOM 689 O O . LEU A 1 85 ? -1.463 2.214 4.928 1.00 89.75 85 LEU A O 1
ATOM 693 N N . ASN A 1 86 ? -0.465 2.373 2.930 1.00 90.94 86 ASN A N 1
ATOM 694 C CA . ASN A 1 86 ? -1.365 1.413 2.284 1.00 90.94 86 ASN A CA 1
ATOM 695 C C . ASN A 1 86 ? -1.281 0.023 2.916 1.00 90.94 86 ASN A C 1
ATOM 697 O O . ASN A 1 86 ? -2.309 -0.620 3.127 1.00 90.94 86 ASN A O 1
ATOM 701 N N . LEU A 1 87 ? -0.084 -0.418 3.303 1.00 91.69 87 LEU A N 1
ATOM 702 C CA . LEU A 1 87 ? 0.088 -1.659 4.056 1.00 91.69 87 LEU A CA 1
ATOM 703 C C . LEU A 1 87 ? -0.612 -1.601 5.419 1.00 91.69 87 LEU A C 1
ATOM 705 O O . LEU A 1 87 ? -1.236 -2.582 5.825 1.00 91.69 87 LEU A O 1
ATOM 709 N N . SER A 1 88 ? -0.546 -0.463 6.118 1.00 91.12 88 SER A N 1
ATOM 710 C CA . SER A 1 88 ? -1.243 -0.279 7.395 1.00 91.12 88 SER A CA 1
ATOM 711 C C . SER A 1 88 ? -2.767 -0.298 7.231 1.00 91.12 88 SER A C 1
ATOM 713 O O . SER A 1 88 ? -3.452 -0.925 8.036 1.00 91.12 88 SER A O 1
ATOM 715 N N . LEU A 1 89 ? -3.294 0.289 6.150 1.00 91.69 89 LEU A N 1
ATOM 716 C CA . LEU A 1 89 ? -4.720 0.262 5.825 1.00 91.69 89 LEU A CA 1
ATOM 717 C C . LEU A 1 89 ? -5.197 -1.147 5.474 1.00 91.69 89 LEU A C 1
ATOM 719 O O . LEU A 1 89 ? -6.209 -1.591 6.004 1.00 91.69 89 LEU A O 1
ATOM 723 N N . VAL A 1 90 ? -4.454 -1.881 4.641 1.00 90.81 90 VAL A N 1
ATOM 724 C CA . VAL A 1 90 ? -4.793 -3.269 4.288 1.00 90.81 90 VAL A CA 1
ATOM 725 C C . VAL A 1 90 ? -4.800 -4.164 5.531 1.00 90.81 90 VAL A C 1
ATOM 727 O O . VAL A 1 90 ? -5.722 -4.957 5.709 1.00 90.81 90 VAL A O 1
ATOM 730 N N . ARG A 1 91 ? -3.829 -4.003 6.439 1.00 89.75 91 ARG A N 1
ATOM 731 C CA . ARG A 1 91 ? -3.827 -4.714 7.731 1.00 89.75 91 ARG A CA 1
ATOM 732 C C . ARG A 1 91 ? -5.004 -4.323 8.621 1.00 89.75 91 ARG A C 1
ATOM 734 O O . ARG A 1 91 ? -5.546 -5.172 9.318 1.00 89.75 91 ARG A O 1
ATOM 741 N N . ALA A 1 92 ? -5.411 -3.060 8.603 1.00 90.50 92 ALA A N 1
ATOM 742 C CA . ALA A 1 92 ? -6.584 -2.619 9.343 1.00 90.50 92 ALA A CA 1
ATOM 743 C C . ALA A 1 92 ? -7.887 -3.209 8.779 1.00 90.50 92 ALA A C 1
ATOM 745 O O . ALA A 1 92 ? -8.789 -3.521 9.550 1.00 90.50 92 ALA A O 1
ATOM 746 N N . MET A 1 93 ? -7.978 -3.415 7.459 1.00 89.69 93 MET A N 1
ATOM 747 C CA . MET A 1 93 ? -9.125 -4.091 6.837 1.00 89.69 93 MET A CA 1
ATOM 748 C C . MET A 1 93 ? -9.237 -5.551 7.282 1.00 89.69 93 MET A C 1
ATOM 750 O O . MET A 1 93 ? -10.347 -6.028 7.487 1.00 89.69 93 MET A O 1
ATOM 754 N N . ASP A 1 94 ? -8.113 -6.239 7.495 1.00 90.12 94 ASP A N 1
ATOM 755 C CA . ASP A 1 94 ? -8.099 -7.602 8.044 1.00 90.12 94 ASP A CA 1
ATOM 756 C C . ASP A 1 94 ? -8.741 -7.658 9.444 1.00 90.12 94 ASP A C 1
ATOM 758 O O . ASP A 1 94 ? -9.508 -8.564 9.756 1.00 90.12 94 ASP A O 1
ATOM 762 N N . ALA A 1 95 ? -8.559 -6.611 10.254 1.00 88.69 95 ALA A N 1
ATOM 763 C CA . ALA A 1 95 ? -9.205 -6.488 11.561 1.00 88.69 95 ALA A CA 1
ATOM 764 C C . ALA A 1 95 ? -10.728 -6.243 11.503 1.00 88.69 95 ALA A C 1
ATOM 766 O O . ALA A 1 95 ? -11.394 -6.287 12.538 1.00 88.69 95 ALA A O 1
ATOM 767 N N . LEU A 1 96 ? -11.299 -6.005 10.319 1.00 87.19 96 LEU A N 1
ATOM 768 C CA . LEU A 1 96 ? -12.746 -5.895 10.099 1.00 87.19 96 LEU A CA 1
ATOM 769 C C . LEU A 1 96 ? -13.361 -7.205 9.577 1.00 87.19 96 LEU A C 1
ATOM 771 O O . LEU A 1 96 ? -14.581 -7.308 9.458 1.00 87.19 96 LEU A O 1
ATOM 775 N N . ILE A 1 97 ? -12.538 -8.213 9.271 1.00 89.94 97 ILE A N 1
ATOM 776 C CA . ILE A 1 97 ? -12.987 -9.509 8.760 1.00 89.94 97 ILE A CA 1
ATOM 777 C C . ILE A 1 97 ? -13.281 -10.441 9.935 1.00 89.94 97 ILE A C 1
ATOM 779 O O . ILE A 1 97 ? -12.395 -10.737 10.731 1.00 89.94 97 ILE A O 1
ATOM 783 N N . LEU A 1 98 ? -14.509 -10.963 9.994 1.00 83.12 98 LEU A N 1
ATOM 784 C CA . LEU A 1 98 ? -14.995 -11.827 11.081 1.00 83.12 98 LEU A CA 1
ATOM 785 C C . LEU A 1 98 ? -14.114 -13.066 11.328 1.00 83.12 98 LEU A C 1
ATOM 787 O O . LEU A 1 98 ? -13.925 -13.480 12.464 1.00 83.12 98 LEU A O 1
ATOM 791 N N . ASN A 1 99 ? -13.550 -13.637 10.261 1.00 84.31 99 ASN A N 1
ATOM 792 C CA . ASN A 1 99 ? -12.736 -14.857 10.313 1.00 84.31 99 ASN A CA 1
ATOM 793 C C . ASN A 1 99 ? -11.239 -14.588 10.538 1.00 84.31 99 ASN A C 1
ATOM 795 O O . ASN A 1 99 ? -10.431 -15.515 10.462 1.00 84.31 99 ASN A O 1
ATOM 799 N N . SER A 1 100 ? -10.846 -13.332 10.746 1.00 87.06 100 SER A N 1
ATOM 800 C CA . SER A 1 100 ? -9.451 -12.979 10.988 1.00 87.06 100 SER A CA 1
ATOM 801 C C . SER A 1 100 ? -9.095 -13.129 12.464 1.00 87.06 100 SER A C 1
ATOM 803 O O . SER A 1 100 ? -9.863 -12.763 13.351 1.00 87.06 100 SER A O 1
ATOM 805 N N . ASN A 1 101 ? -7.864 -13.559 12.743 1.00 85.12 101 ASN A N 1
ATOM 806 C CA . ASN A 1 101 ? -7.311 -13.576 14.103 1.00 85.12 101 ASN A CA 1
ATOM 807 C C . ASN A 1 101 ? -7.186 -12.164 14.703 1.00 85.12 101 ASN A C 1
ATOM 809 O O . ASN A 1 101 ? -6.986 -12.009 15.907 1.00 85.12 101 ASN A O 1
ATOM 813 N N . LEU A 1 102 ? -7.258 -11.133 13.858 1.00 86.25 102 LEU A N 1
ATOM 814 C CA . LEU A 1 102 ? -7.173 -9.728 14.241 1.00 86.25 102 LEU A CA 1
ATOM 815 C C . LEU A 1 102 ? -8.549 -9.061 14.341 1.00 86.25 102 LEU A C 1
ATOM 817 O O . LEU A 1 102 ? -8.608 -7.843 14.520 1.00 86.25 102 LEU A O 1
ATOM 821 N N . PHE A 1 103 ? -9.643 -9.823 14.233 1.00 89.75 103 PHE A N 1
ATOM 822 C CA . PHE A 1 103 ? -10.992 -9.272 14.237 1.00 89.75 103 PHE A CA 1
ATOM 823 C C . PHE A 1 103 ? -11.243 -8.369 15.456 1.00 89.75 103 PHE A C 1
ATOM 825 O O . PHE A 1 103 ? -10.993 -8.735 16.610 1.00 89.75 103 PHE A O 1
ATOM 832 N N . LEU A 1 104 ? -11.715 -7.150 15.187 1.00 87.88 104 LEU A N 1
ATOM 833 C CA . LEU A 1 104 ? -11.993 -6.104 16.171 1.00 87.88 104 LEU A CA 1
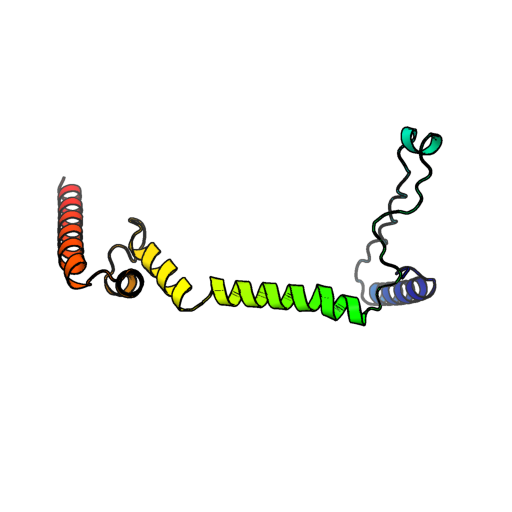ATOM 834 C C . LEU A 1 104 ? -10.787 -5.725 17.055 1.00 87.88 104 LEU A C 1
ATOM 836 O O . LEU A 1 104 ? -10.949 -5.253 18.186 1.00 87.88 104 LEU A O 1
ATOM 840 N N . ASN A 1 105 ? -9.550 -5.918 16.590 1.00 89.56 105 ASN A N 1
ATOM 841 C CA . ASN A 1 105 ? -8.373 -5.430 17.304 1.00 89.56 105 ASN 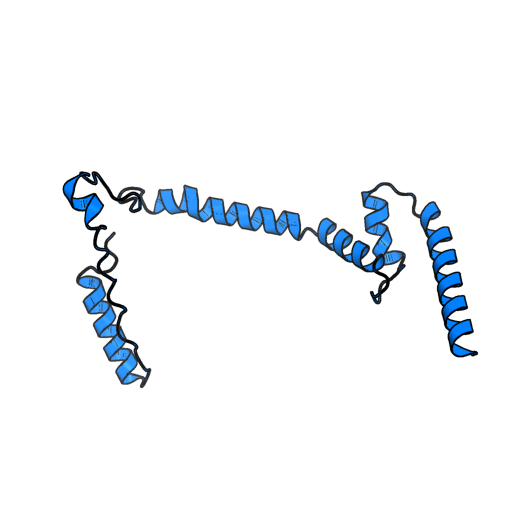A CA 1
ATOM 842 C C . ASN A 1 105 ? -8.201 -3.910 17.097 1.00 89.56 105 ASN A C 1
ATOM 844 O O . ASN A 1 105 ? -7.945 -3.417 15.998 1.00 89.56 105 ASN A O 1
ATOM 848 N N . LEU A 1 106 ? -8.336 -3.154 18.190 1.00 87.19 106 LEU A N 1
ATOM 849 C CA . LEU A 1 106 ? -8.269 -1.689 18.200 1.00 87.19 106 LEU A CA 1
ATOM 850 C C . LEU A 1 106 ? -6.914 -1.147 17.728 1.00 87.19 106 LEU A C 1
ATOM 852 O O . LEU A 1 106 ? -6.873 -0.156 17.001 1.00 87.19 106 LEU A O 1
ATOM 856 N N . LEU A 1 107 ? -5.810 -1.818 18.075 1.00 88.12 107 LEU A N 1
ATOM 857 C CA . LEU A 1 107 ? -4.466 -1.378 17.685 1.00 88.12 107 LEU A CA 1
ATOM 858 C C . LEU A 1 107 ? -4.270 -1.437 16.168 1.00 88.12 107 LEU A C 1
ATOM 860 O O . LEU A 1 107 ? -3.622 -0.566 15.592 1.00 88.12 107 LEU A O 1
ATOM 864 N N . THR A 1 108 ? -4.858 -2.441 15.519 1.00 89.62 108 THR A N 1
ATOM 865 C CA . THR A 1 108 ? -4.803 -2.610 14.063 1.00 89.62 108 THR A CA 1
ATOM 866 C C . THR A 1 108 ? -5.790 -1.710 13.326 1.00 89.62 108 THR A C 1
ATOM 868 O O . THR A 1 108 ? -5.508 -1.334 12.197 1.00 89.62 108 THR A O 1
ATOM 871 N N . ILE A 1 109 ? -6.907 -1.318 13.950 1.00 91.06 109 ILE A N 1
ATOM 872 C CA . ILE A 1 109 ? -7.929 -0.436 13.352 1.00 91.06 109 ILE A CA 1
ATOM 873 C C . ILE A 1 109 ? -7.529 1.051 13.438 1.00 91.06 109 ILE A C 1
ATOM 875 O O . ILE A 1 109 ? -7.891 1.848 12.573 1.00 91.06 109 ILE A O 1
ATOM 879 N N . LYS A 1 110 ? -6.734 1.446 14.437 1.00 89.94 110 LYS A N 1
ATOM 880 C CA . LYS A 1 110 ? -6.347 2.845 14.691 1.00 89.94 110 LYS A CA 1
ATOM 881 C C . LYS A 1 110 ? -5.775 3.614 13.479 1.00 89.94 110 LYS A C 1
ATOM 883 O O . LYS A 1 110 ? -6.201 4.757 13.274 1.00 89.94 110 LYS A O 1
ATOM 888 N N . PRO A 1 111 ? -4.868 3.052 12.650 1.00 89.81 111 PRO A N 1
ATOM 889 C CA . PRO A 1 111 ? -4.383 3.730 11.442 1.00 89.81 111 PRO A CA 1
ATOM 890 C C . PRO A 1 111 ? -5.504 4.046 10.444 1.00 89.81 111 PRO A C 1
ATOM 892 O O . PRO A 1 111 ? -5.504 5.109 9.829 1.00 89.81 111 PRO A O 1
ATOM 895 N N . PHE A 1 112 ? -6.496 3.161 10.329 1.00 90.81 112 PHE A N 1
ATOM 896 C CA . PHE A 1 112 ? -7.659 3.347 9.464 1.00 90.81 112 PHE A CA 1
ATOM 897 C C . PHE A 1 112 ? -8.563 4.469 9.976 1.00 90.81 112 PHE A C 1
ATOM 899 O O . PHE A 1 112 ? -8.942 5.348 9.208 1.00 90.81 112 PHE A O 1
ATOM 906 N N . LEU A 1 113 ? -8.833 4.511 11.285 1.00 91.19 113 LEU A N 1
ATOM 907 C CA . LEU A 1 113 ? -9.605 5.605 11.890 1.00 91.19 113 LEU A CA 1
ATOM 908 C C . LEU A 1 113 ? -8.916 6.956 11.687 1.00 91.19 113 LEU A C 1
ATOM 910 O O . LEU A 1 113 ? -9.561 7.928 11.304 1.00 91.19 113 LEU A O 1
ATOM 914 N N . SER A 1 114 ? -7.594 6.986 11.869 1.00 91.00 114 SER A N 1
ATOM 915 C CA . SER A 1 114 ? -6.785 8.193 11.676 1.00 91.00 114 SER A CA 1
ATOM 916 C C . SER A 1 114 ? -6.801 8.661 10.216 1.00 91.00 114 SER A C 1
ATOM 918 O O . SER A 1 114 ? -6.893 9.856 9.962 1.00 91.00 114 SER A O 1
ATOM 920 N N . HIS A 1 115 ? -6.768 7.735 9.251 1.00 91.56 115 HIS A N 1
ATOM 921 C CA . HIS A 1 115 ? -6.821 8.051 7.820 1.00 91.56 115 HIS A CA 1
ATOM 922 C C . HIS A 1 115 ? -8.171 8.644 7.378 1.00 91.56 115 HIS A C 1
ATOM 924 O O . HIS A 1 115 ? -8.204 9.520 6.517 1.00 91.56 115 HIS A O 1
ATOM 930 N N . TYR A 1 116 ? -9.282 8.192 7.967 1.00 90.38 116 TYR A N 1
ATOM 931 C CA . TYR A 1 116 ? -10.634 8.676 7.647 1.00 90.38 116 TYR A CA 1
ATOM 932 C C . TYR A 1 116 ? -11.151 9.766 8.601 1.00 90.38 116 TYR A C 1
ATOM 934 O O . TYR A 1 116 ? -12.319 10.137 8.517 1.00 90.38 116 TYR A O 1
ATOM 942 N N . ASN A 1 117 ? -10.302 10.298 9.489 1.00 91.06 117 ASN A N 1
ATOM 943 C CA . ASN A 1 117 ? -10.674 11.287 10.512 1.00 91.06 117 ASN A CA 1
ATOM 944 C C . ASN A 1 117 ? -11.845 10.840 11.409 1.00 91.06 117 ASN A C 1
ATOM 946 O O . ASN A 1 117 ? -12.679 11.650 11.817 1.00 91.06 117 ASN A O 1
ATOM 950 N N . ILE A 1 118 ? -11.903 9.548 11.732 1.00 89.94 118 ILE A N 1
ATOM 951 C CA . ILE A 1 118 ? -12.902 8.995 12.646 1.00 89.94 118 ILE A CA 1
ATOM 952 C C . ILE A 1 118 ? -12.338 9.072 14.072 1.00 89.94 118 ILE A C 1
ATOM 954 O O . ILE A 1 118 ? -11.242 8.562 14.322 1.00 89.94 118 ILE A O 1
ATOM 958 N N . PRO A 1 119 ? -13.052 9.688 15.029 1.00 89.12 119 PRO A N 1
ATOM 959 C CA . PRO A 1 119 ? -12.586 9.767 16.405 1.00 89.12 119 PRO A CA 1
ATOM 960 C C . PRO A 1 119 ? -12.518 8.371 17.035 1.00 89.12 119 PRO A C 1
ATOM 962 O O . PRO A 1 119 ? -13.524 7.670 17.127 1.00 89.12 119 PRO A O 1
ATOM 965 N N . GLU A 1 120 ? -11.336 7.990 17.528 1.00 87.69 120 GLU A N 1
ATOM 966 C CA . GLU A 1 120 ? -11.087 6.687 18.169 1.00 87.69 120 GLU A CA 1
ATOM 967 C C . GLU A 1 120 ? -12.084 6.407 19.305 1.00 87.69 120 GLU A C 1
ATOM 969 O O . GLU A 1 120 ? -12.598 5.298 19.418 1.00 87.69 120 GLU A O 1
ATOM 974 N N . ALA A 1 121 ? -12.435 7.438 20.079 1.00 86.50 121 ALA A N 1
ATOM 975 C CA . ALA A 1 121 ? -13.389 7.344 21.182 1.00 86.50 121 ALA A CA 1
ATOM 976 C C . ALA A 1 121 ? -14.811 6.927 20.763 1.00 86.50 121 ALA A C 1
ATOM 978 O O . ALA A 1 121 ? -15.534 6.368 21.582 1.00 86.50 121 ALA A O 1
ATOM 979 N N . ALA A 1 122 ? -15.225 7.192 19.518 1.00 84.38 122 ALA A N 1
ATOM 980 C CA . ALA A 1 122 ? -16.539 6.765 19.036 1.00 84.38 122 ALA A CA 1
ATOM 981 C C . ALA A 1 122 ? -16.574 5.250 18.792 1.00 84.38 122 ALA A C 1
ATOM 983 O O . ALA A 1 122 ? -17.553 4.585 19.109 1.00 84.38 122 ALA A O 1
ATOM 984 N N . VAL A 1 123 ? -15.472 4.695 18.286 1.00 88.50 123 VAL A N 1
ATOM 985 C CA . VAL A 1 123 ? -15.397 3.292 17.862 1.00 88.50 123 VAL A CA 1
ATOM 986 C C . VAL A 1 123 ? -15.017 2.365 19.018 1.00 88.50 123 VAL A C 1
ATOM 988 O O . VAL A 1 123 ? -15.421 1.206 19.042 1.00 88.50 123 VAL A O 1
ATOM 991 N N . THR A 1 124 ? -14.269 2.846 20.014 1.00 89.31 124 THR A N 1
ATOM 992 C CA . THR A 1 124 ? -13.836 2.023 21.159 1.00 89.31 124 THR A CA 1
ATOM 993 C C . THR A 1 124 ? -15.004 1.435 21.947 1.00 89.31 124 THR A C 1
ATOM 995 O O . THR A 1 124 ? -14.959 0.258 22.315 1.00 89.31 124 THR A O 1
ATOM 998 N N . ALA A 1 125 ? -16.050 2.227 22.191 1.00 87.19 125 ALA A N 1
ATOM 999 C CA . ALA A 1 125 ? -17.234 1.782 22.920 1.00 87.19 125 ALA A CA 1
ATOM 1000 C C . ALA A 1 125 ? -18.027 0.731 22.126 1.00 87.19 125 ALA A C 1
ATOM 1002 O O . ALA A 1 125 ? -18.379 -0.315 22.671 1.00 87.19 125 ALA A O 1
ATOM 1003 N N . GLU A 1 126 ? -18.237 0.971 20.830 1.00 88.56 126 GLU A N 1
ATOM 1004 C CA . GLU A 1 126 ? -18.935 0.050 19.924 1.00 88.56 126 GLU A CA 1
ATOM 1005 C C . GLU A 1 126 ? -18.197 -1.286 19.799 1.00 88.56 126 GLU A C 1
ATOM 1007 O O . GLU A 1 126 ? -18.788 -2.348 19.990 1.00 88.56 126 GLU A O 1
ATOM 1012 N N . VAL A 1 127 ? -16.880 -1.245 19.573 1.00 89.50 127 VAL A N 1
ATOM 1013 C CA . VAL A 1 127 ? -16.033 -2.444 19.483 1.00 89.50 127 VAL A CA 1
ATOM 1014 C C . VAL A 1 127 ? -16.082 -3.259 20.774 1.00 89.50 127 VAL A C 1
ATOM 1016 O O . VAL A 1 127 ? -16.122 -4.489 20.728 1.00 89.50 127 VAL A O 1
ATOM 1019 N N . SER A 1 128 ? -16.091 -2.589 21.928 1.00 87.62 128 SER A N 1
ATOM 1020 C CA . SER A 1 128 ? -16.169 -3.259 23.230 1.00 87.62 128 SER A CA 1
ATOM 1021 C C . SER A 1 128 ? -17.522 -3.944 23.429 1.00 87.62 128 SER A C 1
ATOM 1023 O O . SER A 1 128 ? -17.558 -5.089 23.876 1.00 87.62 128 SER A O 1
ATOM 1025 N N . MET A 1 129 ? -18.619 -3.287 23.035 1.00 88.94 129 MET A N 1
ATOM 1026 C CA . MET A 1 129 ? -19.962 -3.873 23.064 1.00 88.94 129 MET A CA 1
ATOM 1027 C C . MET A 1 129 ? -20.061 -5.102 22.161 1.00 88.94 129 MET A C 1
ATOM 1029 O O . MET A 1 129 ? -20.471 -6.164 22.619 1.00 88.94 129 MET A O 1
ATOM 1033 N N . VAL A 1 130 ? -19.636 -4.993 20.899 1.00 89.19 130 VAL A N 1
ATOM 1034 C CA . VAL A 1 130 ? -19.715 -6.104 19.936 1.00 89.19 130 VAL A CA 1
ATOM 1035 C C . VAL A 1 130 ? -18.889 -7.302 20.406 1.00 89.19 130 VAL A C 1
ATOM 1037 O O . VAL A 1 130 ? -19.346 -8.438 20.308 1.00 89.19 130 VAL A O 1
ATOM 1040 N N . LYS A 1 131 ? -17.700 -7.073 20.978 1.00 87.31 131 LYS A N 1
ATOM 1041 C CA . LYS A 1 131 ? -16.903 -8.158 21.568 1.00 87.31 131 LYS A CA 1
ATOM 1042 C C . LYS A 1 131 ? -17.618 -8.852 22.722 1.00 87.31 131 LYS A C 1
ATOM 1044 O O . LYS A 1 131 ? -17.554 -10.074 22.794 1.00 87.31 131 LYS A O 1
ATOM 1049 N N . ALA A 1 132 ? -18.279 -8.097 23.597 1.00 88.00 132 ALA A N 1
ATOM 1050 C CA . ALA A 1 132 ? -19.035 -8.670 24.705 1.00 88.00 132 ALA A CA 1
ATOM 1051 C C . ALA A 1 132 ? -20.202 -9.535 24.197 1.00 88.00 132 ALA A C 1
ATOM 1053 O O . ALA A 1 132 ? -20.339 -10.675 24.631 1.00 88.00 132 ALA A O 1
ATOM 1054 N N . PHE A 1 133 ? -20.963 -9.046 23.211 1.00 89.62 133 PHE A N 1
ATOM 1055 C CA . PHE A 1 133 ? -22.053 -9.808 22.589 1.00 89.62 133 PHE A CA 1
ATOM 1056 C C . PHE A 1 133 ? -21.570 -11.111 21.939 1.00 89.62 133 PHE A C 1
ATOM 1058 O O . PHE A 1 133 ? -22.156 -12.166 22.161 1.00 89.62 133 PHE A O 1
ATOM 1065 N N . LEU A 1 134 ? -20.469 -11.068 21.185 1.00 87.25 134 LEU A N 1
ATOM 1066 C CA . LEU A 1 134 ? -19.914 -12.264 20.539 1.00 87.25 134 LEU A CA 1
ATOM 1067 C C . LEU A 1 134 ? -19.393 -13.296 21.550 1.00 87.25 134 LEU A C 1
ATOM 1069 O O . LEU A 1 134 ? -19.480 -14.499 21.309 1.00 87.25 134 LEU A O 1
ATOM 1073 N N . GLN A 1 135 ? -18.848 -12.841 22.681 1.00 85.38 135 GLN A N 1
ATOM 1074 C CA . GLN A 1 135 ? -18.448 -13.731 23.773 1.00 85.38 135 GLN A CA 1
ATOM 1075 C C . GLN A 1 135 ? -19.668 -14.390 24.424 1.00 85.38 135 GLN A C 1
ATOM 1077 O O . GLN A 1 135 ? -19.648 -15.592 24.680 1.00 85.38 135 GLN A O 1
ATOM 1082 N N . GLU A 1 136 ? -20.741 -13.633 24.650 1.00 86.25 136 GLU A N 1
ATOM 1083 C CA . GLU A 1 136 ? -21.988 -14.145 25.221 1.00 86.25 136 GLU A CA 1
ATOM 1084 C C . GLU A 1 136 ? -22.647 -15.198 24.312 1.00 86.25 136 GLU A C 1
ATOM 1086 O O . GLU A 1 136 ? -22.980 -16.293 24.773 1.00 86.25 136 GLU A O 1
ATOM 1091 N N . GLU A 1 137 ? -22.733 -14.940 23.004 1.00 80.88 137 GLU A N 1
ATOM 1092 C CA . GLU A 1 137 ? -23.231 -15.918 22.026 1.00 80.88 137 GLU A CA 1
ATOM 1093 C C . GLU A 1 137 ? -22.384 -17.199 22.007 1.00 80.88 137 GLU A C 1
ATOM 1095 O O . GLU A 1 137 ? -22.929 -18.305 22.029 1.00 80.88 137 GLU A O 1
ATOM 1100 N N . ALA A 1 138 ? -21.054 -17.078 22.053 1.00 77.00 138 ALA A N 1
ATOM 1101 C CA . ALA A 1 138 ? -20.170 -18.240 22.117 1.00 77.00 138 ALA A CA 1
ATOM 1102 C C . ALA A 1 138 ? -20.400 -19.082 23.387 1.00 77.00 138 ALA A C 1
ATOM 1104 O O . ALA A 1 138 ? -20.401 -20.312 23.317 1.00 77.00 138 ALA A O 1
ATOM 1105 N N . HIS A 1 139 ? -20.644 -18.443 24.537 1.00 69.19 139 HIS A N 1
ATOM 1106 C CA . HIS A 1 139 ? -20.923 -19.141 25.793 1.00 69.19 139 HIS A CA 1
ATOM 1107 C C . HIS A 1 139 ? -22.271 -19.872 25.779 1.00 69.19 139 HIS A C 1
ATOM 1109 O O . HIS A 1 139 ? -22.346 -21.021 26.223 1.00 69.19 139 HIS A O 1
ATOM 1115 N N . THR A 1 140 ? -23.320 -19.252 25.232 1.00 68.75 140 THR A N 1
ATOM 1116 C CA . THR A 1 140 ? -24.656 -19.872 25.147 1.00 68.75 140 THR A CA 1
ATOM 1117 C C . THR A 1 140 ? -24.693 -21.100 24.233 1.00 68.75 140 THR A C 1
ATOM 1119 O O . THR A 1 140 ? -25.378 -22.068 24.555 1.00 68.75 140 THR A O 1
ATOM 1122 N N . LEU A 1 141 ? -23.902 -21.119 23.154 1.00 60.84 141 LEU A N 1
ATOM 1123 C CA . LEU A 1 141 ? -23.792 -22.268 22.245 1.00 60.84 141 LEU A CA 1
ATOM 1124 C C . LEU A 1 141 ? -23.004 -23.447 22.834 1.00 60.84 141 LEU A C 1
ATOM 1126 O O . LEU A 1 141 ? -23.238 -24.584 22.444 1.00 60.84 141 LEU A O 1
ATOM 1130 N N . THR A 1 142 ? -22.077 -23.200 23.763 1.00 57.62 142 THR A N 1
ATOM 1131 C CA . THR A 1 142 ? -21.325 -24.269 24.452 1.00 57.62 142 THR A CA 1
ATOM 1132 C C . THR A 1 142 ? -22.049 -24.872 25.658 1.00 57.62 142 THR A C 1
ATOM 1134 O O . THR A 1 142 ? -21.630 -25.914 26.155 1.00 57.62 142 THR A O 1
ATOM 1137 N N . ALA A 1 143 ? -23.098 -24.210 26.155 1.00 55.06 143 ALA A N 1
ATOM 1138 C CA . ALA A 1 143 ? -23.871 -24.641 27.321 1.00 55.06 143 ALA A CA 1
ATOM 1139 C C . ALA A 1 143 ? -25.152 -25.429 26.966 1.00 55.06 143 ALA A C 1
ATOM 1141 O O . ALA A 1 143 ? -25.848 -25.879 27.879 1.00 55.06 143 ALA A O 1
ATOM 1142 N N . ALA A 1 144 ? -25.456 -25.585 25.673 1.00 49.88 144 ALA A N 1
ATOM 1143 C CA . ALA A 1 144 ? -26.546 -26.399 25.127 1.00 49.88 144 ALA A CA 1
ATOM 1144 C C . ALA A 1 144 ? -26.013 -27.731 24.577 1.00 49.88 144 ALA A C 1
ATOM 1146 O O . ALA A 1 144 ? -26.743 -28.741 24.697 1.00 49.88 144 ALA A O 1
#

Foldseek 3Di:
DPCDDPVVVVVVVVVVVVCVVVVHDDDDDPDPPPPDDDPVCVPPDDCPDDPDDPPDDPPVNCCVVPVVVVVVVVVVVCCVCVPPLNVLLVQLVLCCDPPHPNPLPLVSVVSVCVVVVNDSVVVVVVSVVVVVVVVVVVVVVVVD

Sequence (144 aa):
MNLRSEKWSKVWEKAVALAEKCDVPVAPLRIRRNCKLPRHLSEISVVKSSVGKSTNTPIKEYRTNIYYTTLDAMVYEMNTRFSELNLSLVRAMDALILNSNLFLNLLTIKPFLSHYNIPEAAVTAEVSMVKAFLQEEAHTLTAA

Radius of gyration: 31.61 Å; chains: 1; bounding box: 58×46×82 Å

Secondary structure (DSSP, 8-state):
--TT-HHHHHHHHHHHHHHHHTTPPPPPP-PPP--PPPTTTTTT------TT--SSS-HHHHIIIIIIHHHHHHHHHHHHHT-HHHHHHHHHHHTT-TTSTTTT-HHHHHHHHHHTT--HHHHHHHHHHHHHHHHHHHHHHH--